Protein AF-A0A952CSL5-F1 (afdb_monomer_lite)

Secondary structure (DSSP, 8-state):
-HHHHHHHHHHTT-TTS--STTT-------PPPTHHHHHHHHHS------S---

Sequence (54 aa):
IYSYGREYLKLKGQGGRPLSGNECRFCHTMVIQDTALEDIKTKGYHIIEIEGCS

pLDDT: mean 88.08, std 8.35, range [52.88, 94.75]

Radius of gyration: 12.27 Å; chains: 1; bounding box: 26×21×29 Å

Foldseek 3Di:
DQVVVLVVCVVVVNNPDDDDPVNDDDQDDDDDDCVQVVCCVPVVGDDDDDPDRD

Structure (mmCIF, N/CA/C/O backbone):
data_AF-A0A952CSL5-F1
#
_entry.id   AF-A0A952CSL5-F1
#
loop_
_atom_site.group_PDB
_atom_site.id
_atom_site.type_symbol
_atom_site.label_atom_id
_atom_site.label_alt_id
_atom_site.label_comp_id
_atom_site.label_asym_id
_atom_site.label_entity_id
_atom_site.label_seq_id
_atom_site.pdbx_PDB_ins_code
_atom_site.Cartn_x
_atom_site.Cartn_y
_atom_site.Cartn_z
_atom_site.occupancy
_atom_site.B_iso_or_equiv
_atom_site.auth_seq_id
_atom_site.auth_comp_id
_atom_site.auth_asym_id
_atom_site.auth_atom_id
_atom_site.pdbx_PDB_model_num
ATOM 1 N N . ILE A 1 1 ? 0.810 -7.007 1.401 1.00 85.94 1 ILE A N 1
ATOM 2 C CA . ILE A 1 1 ? 1.119 -5.602 1.034 1.00 85.94 1 ILE A CA 1
ATOM 3 C C . ILE A 1 1 ? 0.660 -5.249 -0.388 1.00 85.94 1 ILE A C 1
ATOM 5 O O . ILE A 1 1 ? -0.010 -4.240 -0.548 1.00 85.94 1 ILE A O 1
ATOM 9 N N . TYR A 1 2 ? 0.922 -6.083 -1.408 1.00 92.06 2 TYR A N 1
ATOM 10 C CA . TYR A 1 2 ? 0.596 -5.760 -2.810 1.00 92.06 2 TYR A CA 1
ATOM 11 C C . TYR A 1 2 ? -0.885 -5.444 -3.092 1.00 92.06 2 TYR A C 1
ATOM 13 O O . TYR A 1 2 ? -1.186 -4.672 -3.994 1.00 92.06 2 TYR A O 1
ATOM 21 N N . SER A 1 3 ? -1.822 -6.038 -2.348 1.00 91.19 3 SER A N 1
ATOM 22 C CA . SER A 1 3 ? -3.257 -5.754 -2.483 1.00 91.19 3 SER A CA 1
ATOM 23 C C . SER A 1 3 ? -3.582 -4.278 -2.245 1.00 91.19 3 SER A C 1
ATOM 25 O O . SER A 1 3 ? -4.302 -3.694 -3.045 1.00 91.19 3 SER A O 1
ATOM 27 N N . TYR A 1 4 ? -2.999 -3.659 -1.216 1.00 93.88 4 TYR A N 1
ATOM 28 C CA . TYR A 1 4 ? -3.247 -2.255 -0.873 1.00 93.88 4 TYR A CA 1
ATOM 29 C C . TYR A 1 4 ? -2.794 -1.312 -1.991 1.00 93.88 4 TYR A C 1
ATOM 31 O O . TYR A 1 4 ? -3.550 -0.443 -2.418 1.00 93.88 4 TYR A O 1
ATOM 39 N N . GLY A 1 5 ? -1.591 -1.544 -2.528 1.00 92.44 5 GLY A N 1
ATOM 40 C CA . GLY A 1 5 ? -1.078 -0.779 -3.663 1.00 92.44 5 GLY A CA 1
ATOM 41 C C . GLY A 1 5 ? -1.908 -0.982 -4.933 1.00 92.44 5 GLY A C 1
ATOM 42 O O . GLY A 1 5 ? -2.174 -0.020 -5.646 1.00 92.44 5 GLY A O 1
ATOM 43 N N . ARG A 1 6 ? -2.390 -2.205 -5.200 1.00 93.62 6 ARG A N 1
ATOM 44 C CA . ARG A 1 6 ? -3.258 -2.477 -6.359 1.00 93.62 6 ARG A CA 1
ATOM 45 C C . ARG A 1 6 ? -4.601 -1.761 -6.274 1.00 93.62 6 ARG A C 1
ATOM 47 O O . ARG A 1 6 ? -5.014 -1.169 -7.267 1.00 93.62 6 ARG A O 1
ATOM 54 N N . GLU A 1 7 ? -5.269 -1.802 -5.124 1.00 93.12 7 GLU A N 1
ATOM 55 C CA . GLU A 1 7 ? -6.537 -1.083 -4.934 1.00 93.12 7 GLU A CA 1
ATOM 56 C C . GLU A 1 7 ? -6.349 0.422 -5.133 1.00 93.12 7 GLU A C 1
ATOM 58 O O . GLU A 1 7 ? -7.107 1.062 -5.858 1.00 93.12 7 GLU A O 1
ATOM 63 N N . TYR A 1 8 ? -5.265 0.975 -4.598 1.00 93.81 8 TYR A N 1
ATOM 64 C CA . TYR A 1 8 ? -4.939 2.379 -4.789 1.00 93.81 8 TYR A CA 1
ATOM 65 C C . TYR A 1 8 ? -4.620 2.743 -6.250 1.00 93.81 8 TYR A C 1
ATOM 67 O O . TYR A 1 8 ? -5.126 3.740 -6.766 1.00 93.81 8 TYR A O 1
ATOM 75 N N . LEU A 1 9 ? -3.857 1.910 -6.969 1.00 93.38 9 LEU A N 1
ATOM 76 C CA . LEU A 1 9 ? -3.577 2.124 -8.393 1.00 93.38 9 LEU A CA 1
ATOM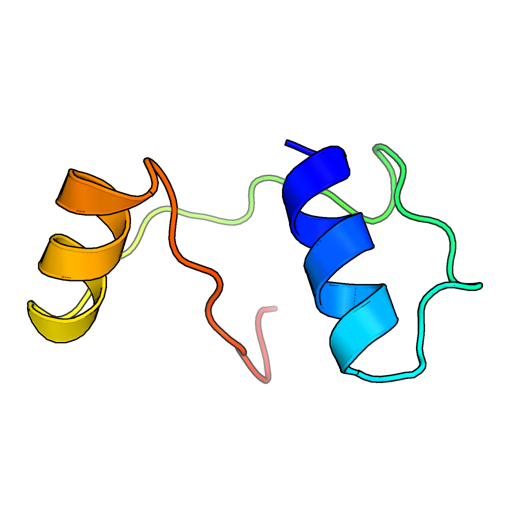 77 C C . LEU A 1 9 ? -4.850 2.071 -9.246 1.00 93.38 9 LEU A C 1
ATOM 79 O O . LEU A 1 9 ? -4.962 2.838 -10.201 1.00 93.38 9 LEU A O 1
ATOM 83 N N . LYS A 1 10 ? -5.832 1.225 -8.902 1.00 94.75 10 LYS A N 1
ATOM 84 C CA . LYS A 1 10 ? -7.145 1.227 -9.570 1.00 94.75 10 LYS A CA 1
ATOM 85 C C . LYS A 1 10 ? -7.857 2.570 -9.402 1.00 94.75 10 LYS A C 1
ATOM 87 O O . LYS A 1 10 ? -8.336 3.107 -10.397 1.00 94.75 10 LYS A O 1
ATOM 92 N N . LEU A 1 11 ? -7.864 3.140 -8.192 1.00 93.81 11 LEU A N 1
ATOM 93 C CA . LEU A 1 11 ? -8.465 4.457 -7.921 1.00 93.81 11 LEU A CA 1
ATOM 94 C C . LEU A 1 11 ? -7.801 5.584 -8.726 1.00 93.81 11 LEU A C 1
ATOM 96 O O . LEU A 1 11 ? -8.459 6.551 -9.097 1.00 93.81 11 LEU A O 1
ATOM 100 N N . LYS A 1 12 ? -6.509 5.444 -9.036 1.00 92.94 12 LYS A N 1
ATOM 101 C CA . LYS A 1 12 ? -5.745 6.387 -9.869 1.00 92.94 12 LYS A CA 1
ATOM 102 C C . LYS A 1 12 ? -5.849 6.116 -11.376 1.00 92.94 12 LYS A C 1
ATOM 104 O O . LYS A 1 12 ? -5.154 6.766 -12.152 1.00 92.94 12 LYS A O 1
ATOM 109 N N . GLY A 1 13 ? -6.654 5.140 -11.807 1.00 94.25 13 GLY A N 1
ATOM 110 C CA . GLY A 1 13 ? -6.751 4.740 -13.217 1.00 94.25 13 GLY A CA 1
ATOM 111 C C . GLY A 1 13 ? -5.511 4.006 -13.751 1.00 94.25 13 GLY A C 1
ATOM 112 O O . GLY A 1 13 ? -5.357 3.844 -14.956 1.00 94.25 13 GLY A O 1
ATOM 113 N N . GLN A 1 14 ? -4.623 3.540 -12.869 1.00 91.94 14 GLN A N 1
ATOM 114 C CA . GLN A 1 14 ? -3.357 2.869 -13.192 1.00 91.94 14 GLN A CA 1
ATOM 115 C C . GLN A 1 14 ? -3.361 1.370 -12.843 1.00 91.94 14 GLN A C 1
ATOM 117 O O . GLN A 1 14 ? -2.306 0.753 -12.702 1.00 91.94 14 GLN A O 1
ATOM 122 N N . GLY A 1 15 ? -4.539 0.755 -12.706 1.00 90.00 15 GLY A N 1
ATOM 123 C CA . GLY A 1 15 ? -4.687 -0.636 -12.253 1.00 90.00 15 GLY A CA 1
ATOM 124 C C . GLY A 1 15 ? -4.042 -1.704 -13.151 1.00 90.00 15 GLY A C 1
ATOM 125 O O . GLY A 1 15 ? -3.893 -2.840 -12.713 1.00 90.00 15 GLY A O 1
ATOM 126 N N . GLY A 1 16 ? -3.648 -1.359 -14.381 1.00 89.31 16 GLY A N 1
ATOM 127 C CA . GLY A 1 16 ? -2.959 -2.265 -15.308 1.00 89.31 16 GLY A CA 1
ATOM 128 C C . GLY A 1 16 ? -1.449 -2.394 -15.082 1.00 89.31 16 GLY A C 1
ATOM 129 O O . GLY A 1 16 ? -0.804 -3.199 -15.750 1.00 89.31 16 GLY A O 1
ATOM 130 N N . ARG A 1 17 ? -0.858 -1.605 -14.176 1.00 87.62 17 ARG A N 1
ATOM 131 C CA . ARG A 1 17 ? 0.587 -1.658 -13.911 1.00 87.62 17 ARG A CA 1
ATOM 132 C C . ARG A 1 17 ? 0.936 -2.872 -13.039 1.00 87.62 17 ARG A C 1
ATOM 134 O O . ARG A 1 17 ? 0.212 -3.153 -12.080 1.00 87.62 17 ARG A O 1
ATOM 141 N N . PRO A 1 18 ? 2.043 -3.581 -13.329 1.00 89.38 18 PRO A N 1
ATOM 142 C CA . PRO A 1 18 ? 2.507 -4.653 -12.461 1.00 89.38 18 PRO A CA 1
ATOM 143 C C . PRO A 1 18 ? 2.906 -4.092 -11.090 1.00 89.38 18 PRO A C 1
ATOM 145 O O . PRO A 1 18 ? 3.456 -2.999 -10.983 1.00 89.38 18 PRO A O 1
ATOM 148 N N . LEU A 1 19 ? 2.612 -4.857 -10.039 1.00 90.75 19 LEU A N 1
ATOM 149 C CA . LEU A 1 19 ? 3.056 -4.579 -8.675 1.00 90.75 19 LEU A CA 1
ATOM 150 C C . LEU A 1 19 ? 3.502 -5.897 -8.036 1.00 90.75 19 LEU A C 1
ATOM 152 O O . LEU A 1 19 ? 2.699 -6.625 -7.437 1.00 90.75 19 LEU A O 1
ATOM 156 N N . SER A 1 20 ? 4.777 -6.209 -8.242 1.00 90.25 20 SER A N 1
ATOM 157 C CA . SER A 1 20 ? 5.491 -7.393 -7.765 1.00 90.25 20 SER A CA 1
ATOM 158 C C . SER A 1 20 ? 6.597 -6.992 -6.779 1.00 90.25 20 SER A C 1
ATOM 160 O O . SER A 1 20 ? 6.677 -5.837 -6.358 1.00 90.25 20 SER A O 1
ATOM 162 N N . GLY A 1 21 ? 7.463 -7.937 -6.400 1.00 89.00 21 GLY A N 1
ATOM 163 C CA . GLY A 1 21 ? 8.628 -7.647 -5.556 1.00 89.00 21 GLY A CA 1
ATOM 164 C C . GLY A 1 21 ? 9.653 -6.708 -6.206 1.00 89.00 21 GLY A C 1
ATOM 165 O O . GLY A 1 21 ? 10.442 -6.102 -5.491 1.00 89.00 21 GLY A O 1
ATOM 166 N N . ASN A 1 22 ? 9.622 -6.543 -7.534 1.00 88.94 22 ASN A N 1
ATOM 167 C CA . ASN A 1 22 ? 10.503 -5.605 -8.236 1.00 88.94 22 ASN A CA 1
ATOM 168 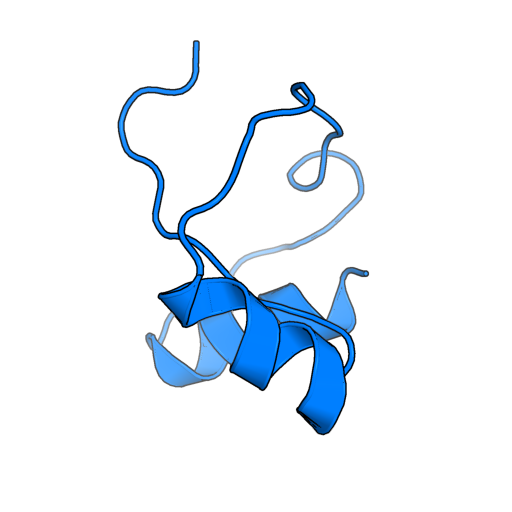C C 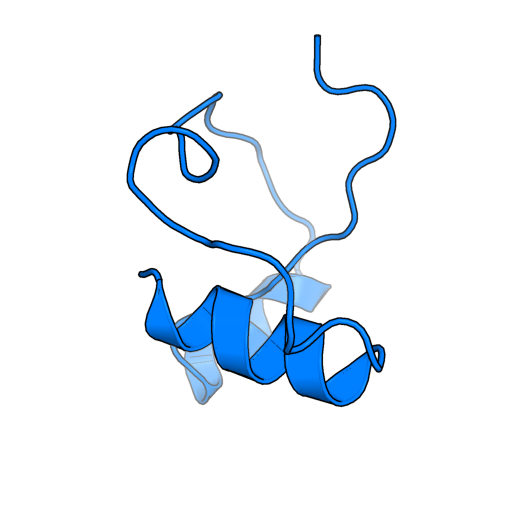. ASN A 1 22 ? 10.092 -4.143 -7.996 1.00 88.94 22 ASN A C 1
ATOM 170 O O . ASN A 1 22 ? 10.949 -3.273 -7.860 1.00 88.94 22 ASN A O 1
ATOM 174 N N . GLU A 1 23 ? 8.785 -3.867 -7.931 1.00 89.38 23 GLU A N 1
ATOM 175 C CA . GLU A 1 23 ? 8.245 -2.519 -7.719 1.00 89.38 23 GLU A CA 1
ATOM 176 C C . GLU A 1 23 ? 8.005 -2.206 -6.232 1.00 89.38 23 GLU A C 1
ATOM 178 O O . GLU A 1 23 ? 8.090 -1.053 -5.813 1.00 89.38 23 GLU A O 1
ATOM 183 N N . CYS A 1 24 ? 7.706 -3.221 -5.417 1.00 90.94 24 CYS A N 1
ATOM 184 C CA . CYS A 1 24 ? 7.460 -3.071 -3.985 1.00 90.94 24 CYS A CA 1
ATOM 185 C C . CYS A 1 24 ? 8.719 -3.399 -3.183 1.00 90.94 24 CYS A C 1
ATOM 187 O O . CYS A 1 24 ? 8.999 -4.563 -2.892 1.00 90.94 24 CYS A O 1
ATOM 189 N N . ARG A 1 25 ? 9.429 -2.360 -2.747 1.00 89.50 25 ARG A N 1
ATOM 190 C CA . ARG A 1 25 ? 10.631 -2.487 -1.922 1.00 89.50 25 ARG A CA 1
ATOM 191 C C . ARG A 1 25 ? 10.492 -1.718 -0.617 1.00 89.50 25 ARG A C 1
ATOM 193 O O . ARG A 1 25 ? 9.861 -0.665 -0.565 1.00 89.50 25 ARG A O 1
ATOM 200 N N . PHE A 1 26 ? 11.109 -2.243 0.432 1.00 90.06 26 PHE A N 1
ATOM 201 C CA . PHE A 1 26 ? 11.325 -1.473 1.646 1.00 90.06 26 PHE A CA 1
ATOM 202 C C . PHE A 1 26 ? 12.457 -0.471 1.390 1.00 90.06 26 PHE A C 1
ATOM 204 O O . PHE A 1 26 ? 13.573 -0.886 1.088 1.00 90.06 26 PHE A O 1
ATOM 211 N N . CYS A 1 27 ? 12.161 0.828 1.475 1.00 86.00 27 CYS A N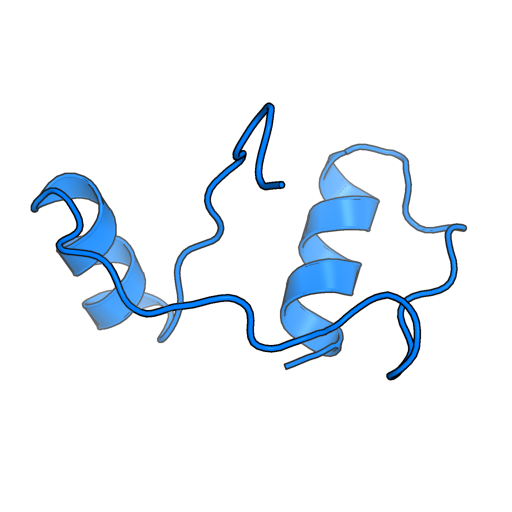 1
ATOM 212 C CA . CYS A 1 27 ? 13.157 1.884 1.275 1.00 86.00 27 CYS A CA 1
ATOM 213 C C . CYS A 1 27 ? 13.781 2.323 2.608 1.00 86.00 27 CYS A C 1
ATOM 215 O O . CYS A 1 27 ? 14.987 2.213 2.792 1.00 86.00 27 CYS A O 1
ATOM 217 N N . HIS A 1 28 ? 12.966 2.820 3.539 1.00 88.31 28 HIS A N 1
ATOM 218 C CA . HIS A 1 28 ? 13.400 3.327 4.842 1.00 88.31 28 HIS A CA 1
ATOM 219 C C . HIS A 1 28 ? 12.203 3.446 5.797 1.00 88.31 28 HIS A C 1
ATOM 221 O O . HIS A 1 28 ? 11.052 3.259 5.402 1.00 88.31 28 HIS A O 1
ATOM 227 N N . THR A 1 29 ? 12.473 3.803 7.053 1.00 89.81 29 THR A N 1
ATOM 228 C CA . THR A 1 29 ? 11.458 4.234 8.024 1.00 89.81 29 THR A CA 1
ATOM 229 C C . THR A 1 29 ? 11.511 5.746 8.201 1.00 89.81 29 THR A C 1
ATOM 231 O O . THR A 1 29 ? 12.600 6.310 8.280 1.00 89.81 29 THR A O 1
ATOM 234 N N . MET A 1 30 ? 10.358 6.396 8.324 1.00 85.62 30 MET A N 1
ATOM 235 C CA . MET A 1 30 ? 10.264 7.829 8.602 1.00 85.62 30 MET A CA 1
ATOM 236 C C . MET A 1 30 ? 9.212 8.102 9.674 1.00 85.62 30 MET A C 1
ATOM 238 O O . MET A 1 30 ? 8.308 7.292 9.887 1.00 85.62 30 MET A O 1
ATOM 242 N N . VAL A 1 31 ? 9.321 9.255 10.330 1.00 87.62 31 VAL A N 1
ATOM 243 C CA . VAL A 1 31 ? 8.255 9.763 11.197 1.00 87.62 31 VAL A CA 1
ATOM 244 C C . VAL A 1 31 ? 7.153 10.327 10.304 1.00 87.62 31 VAL A C 1
ATOM 246 O O . VAL A 1 31 ? 7.420 11.146 9.426 1.00 87.62 31 VAL A O 1
ATOM 249 N N . ILE A 1 32 ? 5.923 9.868 10.515 1.00 83.81 32 ILE A N 1
ATOM 250 C CA . ILE A 1 32 ? 4.735 10.332 9.791 1.00 83.81 32 ILE A CA 1
ATOM 251 C C . ILE A 1 32 ? 3.968 11.354 10.633 1.00 83.81 32 ILE A C 1
ATOM 253 O O . ILE A 1 32 ? 4.034 11.323 11.859 1.00 83.81 32 ILE A O 1
ATOM 257 N N . GLN A 1 33 ? 3.243 12.258 9.972 1.00 82.75 33 GLN A N 1
ATOM 258 C CA . GLN A 1 33 ? 2.353 13.208 10.645 1.00 82.75 33 GLN A CA 1
ATOM 259 C C . GLN A 1 33 ? 1.125 12.491 11.227 1.00 82.75 33 GLN A C 1
ATOM 261 O O . GLN A 1 33 ? 0.680 11.472 10.693 1.00 82.75 33 GLN A O 1
ATOM 266 N N . ASP A 1 34 ? 0.526 13.070 12.271 1.00 84.81 34 ASP A N 1
ATOM 267 C CA . ASP A 1 34 ? -0.645 12.513 12.968 1.00 84.81 34 ASP A CA 1
ATOM 268 C C . ASP A 1 34 ? -1.849 12.262 12.047 1.00 84.81 34 ASP A C 1
ATOM 270 O O . ASP A 1 34 ? -2.672 11.390 12.315 1.00 84.81 34 ASP A O 1
ATOM 274 N N . THR A 1 35 ? -1.939 12.974 10.923 1.00 81.88 35 THR A N 1
ATOM 275 C CA . THR A 1 35 ? -2.994 12.802 9.913 1.00 81.88 35 THR A CA 1
ATOM 276 C C . THR A 1 35 ? -3.032 11.392 9.317 1.00 81.88 35 THR A C 1
ATOM 278 O O . THR A 1 35 ? -4.109 10.898 8.993 1.00 81.88 35 THR A O 1
ATOM 281 N N . ALA A 1 36 ? -1.889 10.706 9.231 1.00 89.12 36 ALA A N 1
ATOM 282 C CA . ALA A 1 36 ? -1.813 9.317 8.779 1.00 89.12 36 ALA A CA 1
ATOM 283 C C . ALA A 1 36 ? -2.177 8.307 9.885 1.00 89.12 36 ALA A C 1
ATOM 285 O O . ALA A 1 36 ? -2.489 7.150 9.595 1.00 89.12 36 ALA A O 1
ATOM 286 N N . LEU A 1 37 ? -2.148 8.726 11.156 1.00 90.81 37 LEU A N 1
ATOM 287 C CA . LEU A 1 37 ? -2.364 7.841 12.298 1.00 90.81 37 LEU A CA 1
ATOM 288 C C . LEU A 1 37 ? -3.805 7.327 12.354 1.00 90.81 37 LEU A C 1
ATOM 290 O O . LEU A 1 37 ? -4.020 6.159 12.673 1.00 90.81 37 LEU A O 1
ATOM 294 N N . GLU A 1 38 ? -4.782 8.173 12.029 1.00 91.62 38 GLU A N 1
ATOM 295 C CA . GLU A 1 38 ? -6.196 7.784 12.036 1.00 91.62 38 GLU A CA 1
ATOM 296 C C . GLU A 1 38 ? -6.506 6.745 10.954 1.00 91.62 38 GLU A C 1
ATOM 298 O O . GLU A 1 38 ? -7.172 5.741 11.210 1.00 91.62 38 GLU A O 1
ATOM 303 N N . ASP A 1 39 ? -5.940 6.918 9.760 1.00 92.06 39 ASP A N 1
ATOM 304 C CA . ASP A 1 39 ? -6.047 5.939 8.680 1.00 92.06 39 ASP A CA 1
ATOM 305 C C . ASP A 1 39 ? -5.417 4.599 9.070 1.00 92.06 39 ASP A C 1
ATOM 307 O O . ASP A 1 39 ? -6.009 3.545 8.849 1.00 92.06 39 ASP A O 1
ATOM 311 N N . ILE A 1 40 ? -4.249 4.618 9.714 1.00 92.69 40 ILE A N 1
ATOM 312 C CA . ILE A 1 40 ? -3.603 3.388 10.188 1.00 92.69 40 ILE A CA 1
ATOM 313 C C . ILE A 1 40 ? -4.443 2.718 11.281 1.00 92.69 40 ILE A C 1
ATOM 315 O O . ILE A 1 40 ? -4.600 1.499 11.255 1.00 92.69 40 ILE A O 1
ATOM 319 N N . LYS A 1 41 ? -5.024 3.484 12.211 1.00 93.69 41 LYS A N 1
ATOM 320 C CA . LYS A 1 41 ? -5.887 2.944 13.275 1.00 93.69 41 LYS A CA 1
ATOM 321 C C . LYS A 1 41 ? -7.174 2.321 12.733 1.00 93.69 41 LYS A C 1
ATOM 323 O O . LYS A 1 41 ? -7.606 1.294 13.245 1.00 93.69 41 LYS A O 1
ATOM 328 N N . THR A 1 42 ? -7.778 2.929 11.714 1.00 93.75 42 THR A N 1
ATOM 329 C CA . THR A 1 42 ? -9.091 2.515 11.188 1.00 93.75 42 THR A CA 1
ATOM 330 C C . THR A 1 42 ? -8.995 1.496 10.053 1.00 93.75 42 THR A C 1
ATOM 332 O O . THR A 1 42 ? -9.789 0.558 10.002 1.00 93.75 42 THR A O 1
ATOM 335 N N . LYS A 1 43 ? -8.023 1.649 9.147 1.00 91.50 43 LYS A N 1
ATOM 336 C CA . LYS A 1 43 ? -7.847 0.820 7.938 1.00 91.50 43 LYS A CA 1
ATOM 337 C C . LYS A 1 43 ? -6.692 -0.175 8.061 1.00 91.50 43 LYS A C 1
ATOM 339 O O . LYS A 1 43 ? -6.602 -1.103 7.260 1.00 91.50 43 LYS A O 1
ATOM 344 N N . GLY A 1 44 ? -5.788 0.018 9.024 1.00 92.25 44 GLY A N 1
ATOM 345 C CA . GLY A 1 44 ? -4.576 -0.790 9.197 1.00 92.25 44 GLY A CA 1
ATOM 346 C C . GLY A 1 44 ? -3.398 -0.372 8.308 1.00 92.25 44 GLY A C 1
ATOM 347 O O . GLY A 1 44 ? -2.347 -1.008 8.367 1.00 92.25 44 GLY A O 1
ATOM 348 N N . TYR A 1 45 ? -3.551 0.659 7.467 1.00 93.56 45 TYR A N 1
ATOM 349 C CA . TYR A 1 45 ? -2.501 1.171 6.580 1.00 93.56 45 TYR A CA 1
ATOM 350 C C . TYR A 1 45 ? -2.810 2.596 6.092 1.00 93.56 45 TYR A C 1
ATOM 352 O O . TYR A 1 45 ? -3.958 3.033 6.103 1.00 93.56 45 TYR A O 1
ATOM 360 N N . HIS A 1 46 ? -1.786 3.292 5.598 1.00 92.69 46 HIS A N 1
ATOM 361 C CA . HIS A 1 46 ? -1.916 4.573 4.903 1.00 92.69 46 HIS A CA 1
ATOM 362 C C . HIS A 1 46 ? -0.957 4.596 3.701 1.00 92.69 46 HIS A C 1
ATOM 364 O O . HIS A 1 46 ? 0.146 4.053 3.781 1.00 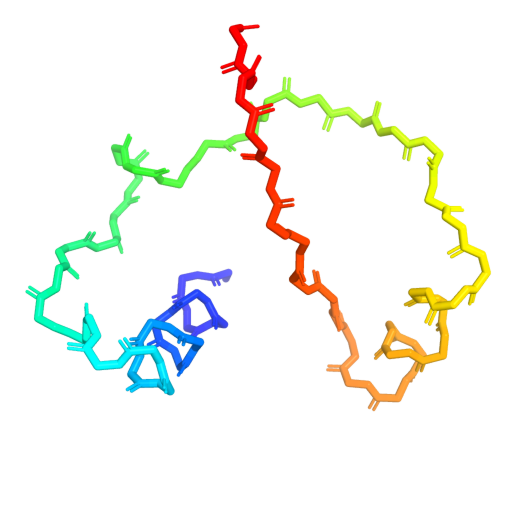92.69 46 HIS A O 1
ATOM 370 N N . ILE A 1 47 ? -1.393 5.162 2.571 1.00 91.81 47 ILE A N 1
ATOM 371 C CA . ILE A 1 47 ? -0.596 5.262 1.338 1.00 91.81 47 ILE A CA 1
ATOM 372 C C . ILE A 1 47 ? -0.202 6.720 1.152 1.00 91.81 47 ILE A C 1
ATOM 374 O O . ILE A 1 47 ? -1.071 7.580 1.043 1.00 91.81 47 ILE A O 1
ATOM 378 N N . ILE A 1 48 ? 1.104 6.970 1.097 1.00 89.62 48 ILE A N 1
ATOM 379 C CA . ILE A 1 48 ? 1.679 8.301 0.907 1.00 89.62 48 ILE A CA 1
ATOM 380 C C . ILE A 1 48 ? 2.241 8.381 -0.512 1.00 89.62 48 ILE A C 1
ATOM 382 O O . ILE A 1 48 ? 2.962 7.485 -0.953 1.00 89.62 48 ILE A O 1
ATOM 386 N N . GLU A 1 49 ? 1.913 9.457 -1.223 1.00 88.44 49 GLU A N 1
ATOM 387 C CA . GLU A 1 49 ? 2.537 9.805 -2.500 1.00 88.44 49 GLU A CA 1
ATOM 388 C C . GLU A 1 49 ? 3.849 10.536 -2.201 1.00 88.44 49 GLU A C 1
ATOM 390 O O . GLU A 1 49 ? 3.838 11.639 -1.660 1.00 88.44 49 GLU A O 1
ATOM 395 N N . ILE A 1 50 ? 4.980 9.892 -2.494 1.00 82.88 50 ILE A N 1
ATOM 396 C CA . ILE A 1 50 ? 6.312 10.457 -2.259 1.00 82.88 50 ILE A CA 1
ATOM 397 C C . ILE A 1 50 ? 6.967 10.701 -3.615 1.00 82.88 50 ILE A C 1
ATOM 399 O O . ILE A 1 50 ? 7.165 9.764 -4.390 1.00 82.88 50 ILE A O 1
ATOM 403 N N . GLU A 1 51 ? 7.331 11.948 -3.893 1.00 73.75 51 GLU A N 1
ATOM 404 C CA . GLU A 1 51 ? 8.197 12.291 -5.020 1.00 73.75 51 GLU A CA 1
ATOM 405 C C . GLU A 1 51 ? 9.668 12.243 -4.576 1.00 73.75 51 GLU A C 1
ATOM 407 O O . GLU A 1 51 ? 10.010 12.670 -3.476 1.00 73.75 51 GLU A O 1
ATOM 412 N N . GLY A 1 52 ? 10.558 11.715 -5.424 1.00 62.62 52 GLY A N 1
ATOM 413 C CA . GLY A 1 52 ? 12.007 11.866 -5.231 1.00 62.62 52 GLY A CA 1
ATOM 414 C C . GLY A 1 52 ? 12.683 10.964 -4.187 1.00 62.62 52 GLY A C 1
ATOM 415 O O . GLY A 1 52 ? 13.755 11.316 -3.708 1.00 62.62 52 GLY A O 1
ATOM 416 N N . CYS A 1 53 ? 12.126 9.798 -3.840 1.00 57.69 53 CYS A N 1
ATOM 417 C CA . CYS A 1 53 ? 12.868 8.796 -3.059 1.00 57.69 53 CYS A CA 1
ATOM 418 C C . CYS A 1 53 ? 14.014 8.185 -3.888 1.00 57.69 53 CYS A C 1
ATOM 420 O O . CYS A 1 53 ? 13.785 7.255 -4.666 1.00 57.69 53 CYS A O 1
ATOM 422 N N . SER A 1 54 ?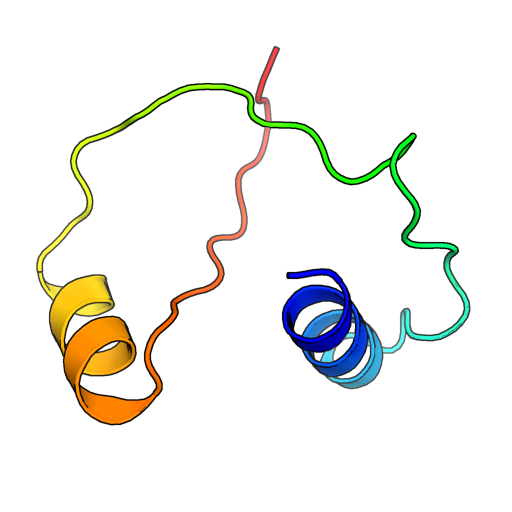 15.230 8.710 -3.716 1.00 52.88 54 SER A N 1
ATOM 423 C CA . SER A 1 54 ? 16.486 8.093 -4.170 1.00 52.88 54 SER A CA 1
ATOM 424 C C . SER A 1 54 ? 16.982 7.058 -3.170 1.00 52.88 54 SER A C 1
ATOM 426 O O . SER A 1 54 ? 17.133 7.448 -1.990 1.00 52.88 54 SER A O 1
#